Protein AF-A0A7T2GKJ0-F1 (afdb_monomer)

Structure (mmCIF, N/CA/C/O backbone):
data_AF-A0A7T2GKJ0-F1
#
_entry.id   AF-A0A7T2GKJ0-F1
#
loop_
_atom_site.group_PDB
_atom_site.id
_atom_site.type_symbol
_atom_site.label_atom_id
_atom_site.label_alt_id
_atom_site.label_comp_id
_atom_site.label_asym_id
_atom_site.label_entity_id
_atom_site.label_seq_id
_atom_site.pdbx_PDB_ins_code
_atom_site.Cartn_x
_atom_site.Cartn_y
_atom_site.Cartn_z
_atom_site.occupancy
_atom_site.B_iso_or_equiv
_atom_site.auth_seq_id
_atom_site.auth_comp_id
_atom_site.auth_asym_id
_atom_site.auth_atom_id
_atom_site.pdbx_PDB_model_num
ATOM 1 N N . MET A 1 1 ? -7.229 18.094 6.707 1.00 40.28 1 MET A N 1
ATOM 2 C CA . MET A 1 1 ? -8.120 17.522 7.742 1.00 40.28 1 MET A CA 1
ATOM 3 C C . MET A 1 1 ? -7.268 17.151 8.946 1.00 40.28 1 MET A C 1
ATOM 5 O O . MET A 1 1 ? -6.245 16.507 8.756 1.00 40.28 1 MET A O 1
ATOM 9 N N . SER A 1 2 ? -7.615 17.623 10.147 1.00 34.44 2 SER A N 1
ATOM 10 C CA . SER A 1 2 ? -6.856 17.323 11.371 1.00 34.44 2 SER A CA 1
ATOM 11 C C . SER A 1 2 ? -6.867 15.813 11.638 1.00 34.44 2 SER A C 1
ATOM 13 O O . SER A 1 2 ? -7.934 15.198 11.606 1.00 34.44 2 SER A O 1
ATOM 15 N N . LYS A 1 3 ? -5.689 15.209 11.843 1.00 48.03 3 LYS A N 1
ATOM 16 C CA . LYS A 1 3 ? -5.517 13.772 12.109 1.00 48.03 3 LYS A CA 1
ATOM 17 C C . LYS A 1 3 ? -6.051 13.440 13.507 1.00 48.03 3 LYS A C 1
ATOM 19 O O . LYS A 1 3 ? -5.287 13.344 14.461 1.00 48.03 3 LYS A O 1
ATOM 24 N N . ILE A 1 4 ? -7.365 13.284 13.645 1.00 59.50 4 ILE A N 1
ATOM 25 C CA . ILE A 1 4 ? -7.952 12.719 14.863 1.00 59.50 4 ILE A CA 1
ATOM 26 C C . ILE A 1 4 ? -7.536 11.247 14.919 1.00 59.50 4 ILE A C 1
ATOM 28 O O . ILE A 1 4 ? -7.741 10.501 13.960 1.00 59.50 4 ILE A O 1
ATOM 32 N N . ALA A 1 5 ? -6.917 10.835 16.027 1.00 66.12 5 ALA A N 1
ATOM 33 C CA . ALA A 1 5 ? -6.511 9.450 16.221 1.00 66.12 5 ALA A CA 1
ATOM 34 C C . ALA A 1 5 ? -7.739 8.518 16.134 1.00 66.12 5 ALA A C 1
ATOM 36 O O . ALA A 1 5 ? -8.769 8.805 16.750 1.00 66.12 5 ALA A O 1
ATOM 37 N N . PRO A 1 6 ? -7.664 7.404 15.387 1.00 74.56 6 PRO A N 1
ATOM 38 C CA . PRO A 1 6 ? -8.808 6.524 15.193 1.00 74.56 6 PRO A CA 1
ATOM 39 C C . PRO A 1 6 ? -9.272 5.872 16.507 1.00 74.56 6 PRO A C 1
ATOM 41 O O . PRO A 1 6 ? -8.480 5.465 17.369 1.00 74.56 6 PRO A O 1
ATOM 44 N N . HIS A 1 7 ? -10.591 5.741 16.648 1.00 84.56 7 HIS A N 1
ATOM 45 C CA . HIS A 1 7 ? -11.224 5.045 17.764 1.00 84.56 7 HIS A CA 1
ATOM 46 C C . HIS A 1 7 ? -11.221 3.540 17.464 1.00 84.56 7 HIS A C 1
ATOM 48 O O . HIS A 1 7 ? -12.039 3.048 16.690 1.00 84.56 7 HIS A O 1
ATOM 54 N N . HIS A 1 8 ? -10.275 2.801 18.042 1.00 85.56 8 HIS A N 1
ATOM 55 C CA . HIS A 1 8 ? -10.193 1.352 17.873 1.00 85.56 8 HIS A CA 1
ATOM 56 C C . HIS A 1 8 ? -10.962 0.646 18.987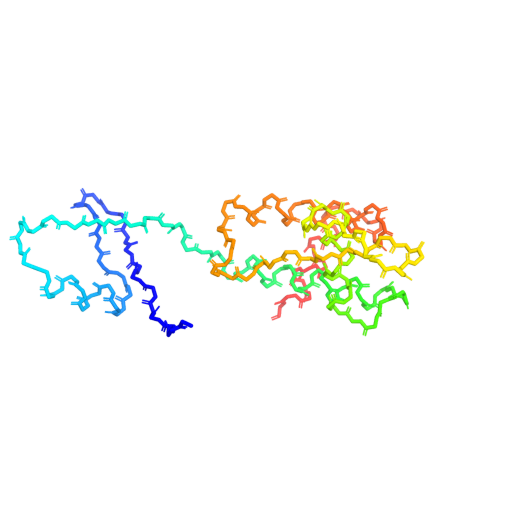 1.00 85.56 8 HIS A C 1
ATOM 58 O O . HIS A 1 8 ? -10.693 0.882 20.167 1.00 85.56 8 HIS A O 1
ATOM 64 N N . PHE A 1 9 ? -11.853 -0.266 18.603 1.00 89.44 9 PHE A N 1
ATOM 65 C CA . PHE A 1 9 ? -12.614 -1.127 19.505 1.00 89.44 9 PHE A CA 1
ATOM 66 C C . PHE A 1 9 ? -12.312 -2.603 19.227 1.00 89.44 9 PHE A C 1
ATOM 68 O O . PHE A 1 9 ? -11.908 -2.963 18.122 1.00 89.44 9 PHE A O 1
ATOM 75 N N . VAL A 1 10 ? -12.512 -3.462 20.226 1.00 88.69 10 VAL A N 1
ATOM 76 C CA . VAL A 1 10 ? -12.369 -4.922 20.102 1.00 88.69 10 VAL A CA 1
ATOM 77 C C . VAL A 1 10 ? -13.714 -5.581 20.349 1.00 88.69 10 VAL A C 1
ATOM 79 O O . VAL A 1 10 ? -14.385 -5.260 21.327 1.00 88.69 10 VAL A O 1
ATOM 82 N N . LYS A 1 11 ? -14.097 -6.512 19.471 1.00 89.69 11 LYS A N 1
ATOM 83 C CA . LYS A 1 11 ? -15.282 -7.351 19.660 1.00 89.69 11 LYS A CA 1
ATOM 84 C C . LYS A 1 11 ? -14.989 -8.405 20.728 1.00 89.69 11 LYS A C 1
ATOM 86 O O . LYS A 1 11 ? -14.057 -9.188 20.583 1.00 89.69 11 LYS A O 1
ATOM 91 N N . THR A 1 12 ? -15.800 -8.430 21.775 1.00 90.94 12 THR A N 1
ATOM 92 C CA . THR A 1 12 ? -15.796 -9.440 22.841 1.00 90.94 12 THR A CA 1
ATOM 93 C C . THR A 1 12 ? -17.188 -10.063 22.963 1.00 90.94 12 THR A C 1
ATOM 95 O O . THR A 1 12 ? -18.123 -9.621 22.292 1.00 90.94 12 THR A O 1
ATOM 98 N N . ALA A 1 13 ? -17.354 -11.059 23.837 1.00 90.62 13 ALA A N 1
ATOM 99 C CA . ALA A 1 13 ? -18.666 -11.649 24.118 1.00 90.62 13 ALA A CA 1
ATOM 100 C C . ALA A 1 13 ? -19.685 -10.628 24.667 1.00 90.62 13 ALA A C 1
ATOM 102 O O . ALA A 1 13 ? -20.879 -10.776 24.441 1.00 90.62 13 ALA A O 1
ATOM 103 N N . ALA A 1 14 ? -19.214 -9.568 25.333 1.00 89.00 14 ALA A N 1
ATOM 104 C CA . ALA A 1 14 ? -20.049 -8.503 25.887 1.00 89.00 14 ALA A CA 1
ATOM 105 C C . ALA A 1 14 ? -20.308 -7.342 24.902 1.00 89.00 14 ALA A C 1
ATOM 107 O O . ALA A 1 14 ? -20.958 -6.365 25.263 1.00 89.00 14 ALA A O 1
ATOM 108 N N . GLY A 1 15 ? -19.790 -7.419 23.669 1.00 88.75 15 GLY A N 1
ATOM 109 C CA . GLY A 1 15 ? -19.861 -6.346 22.673 1.00 88.75 15 GLY A CA 1
ATOM 110 C C . GLY A 1 15 ? -18.507 -5.684 22.401 1.00 88.75 15 GLY A C 1
ATOM 111 O O . GLY A 1 15 ? -17.449 -6.291 22.597 1.00 88.75 15 GLY A O 1
ATOM 112 N N . PHE A 1 16 ? -18.531 -4.449 21.895 1.00 89.69 16 PHE A N 1
ATOM 113 C CA . PHE A 1 16 ? -17.327 -3.693 21.540 1.00 89.69 16 PHE A CA 1
ATOM 114 C C . PHE A 1 16 ? -16.755 -2.937 22.745 1.00 89.69 16 PHE A C 1
ATOM 116 O O . PHE A 1 16 ? -17.437 -2.096 23.321 1.00 89.69 16 PHE A O 1
ATOM 123 N N . ILE A 1 17 ? -15.487 -3.187 23.084 1.00 91.94 17 ILE A N 1
ATOM 124 C CA . ILE A 1 17 ? -14.768 -2.486 24.165 1.00 91.94 17 ILE A CA 1
ATOM 125 C C . ILE A 1 17 ? -13.691 -1.541 23.603 1.00 91.94 17 ILE A C 1
ATOM 127 O O . ILE A 1 17 ? -13.066 -1.876 22.589 1.00 91.94 17 ILE A O 1
ATOM 131 N N . PRO A 1 18 ? -13.441 -0.369 24.219 1.00 91.56 18 PRO A N 1
ATOM 132 C CA . PRO A 1 18 ? -12.455 0.588 23.719 1.00 91.56 18 PRO A CA 1
ATOM 133 C C . PRO A 1 18 ? -11.014 0.083 23.901 1.00 91.56 18 PRO A C 1
ATOM 135 O O . PRO A 1 18 ? -10.601 -0.283 25.002 1.00 91.56 18 PRO A O 1
ATOM 138 N N . LYS A 1 19 ? -10.217 0.109 22.824 1.00 90.38 19 LYS A N 1
ATOM 139 C CA . LYS A 1 19 ? -8.801 -0.307 22.809 1.00 90.38 19 LYS A CA 1
ATOM 140 C C . LYS A 1 19 ? -7.830 0.872 22.733 1.00 90.38 19 LYS A C 1
ATOM 142 O O . LYS A 1 19 ? -6.835 0.868 23.454 1.00 90.38 19 LYS A O 1
ATOM 147 N N . SER A 1 20 ? -8.076 1.852 21.857 1.00 86.81 20 SER A N 1
ATOM 148 C CA . SER A 1 20 ? -7.217 3.046 21.749 1.00 86.81 20 SER A CA 1
ATOM 149 C C . SER A 1 20 ? -7.552 4.084 22.824 1.00 86.81 20 SER A C 1
ATOM 151 O O . SER A 1 20 ? -8.660 4.096 23.354 1.00 86.81 20 SER A O 1
ATOM 153 N N . ASN A 1 21 ? -6.614 4.985 23.135 1.00 86.00 21 ASN A N 1
ATOM 154 C CA . ASN A 1 21 ? -6.859 6.069 24.099 1.00 86.00 21 ASN A CA 1
ATOM 155 C C . ASN A 1 21 ? -8.035 6.959 23.670 1.00 86.00 21 ASN A C 1
ATOM 157 O O . ASN A 1 21 ? -8.925 7.208 24.475 1.00 86.00 21 ASN A O 1
ATOM 161 N N . ALA A 1 22 ? -8.111 7.313 22.382 1.00 86.19 22 ALA A N 1
ATOM 162 C CA . ALA A 1 22 ? -9.248 8.045 21.824 1.00 86.19 22 ALA A CA 1
ATOM 163 C C . ALA A 1 22 ? -10.579 7.296 22.036 1.00 86.19 22 ALA A C 1
ATOM 165 O O . ALA A 1 22 ? -11.558 7.885 22.487 1.00 86.19 22 ALA A O 1
ATOM 166 N N . ALA A 1 23 ? -10.610 5.976 21.793 1.00 89.00 23 ALA A N 1
ATOM 167 C CA . ALA A 1 23 ? -11.789 5.145 22.052 1.00 89.00 23 ALA A CA 1
ATOM 168 C C . ALA A 1 23 ? -12.188 5.135 23.533 1.00 89.00 23 ALA A C 1
ATOM 170 O O . ALA A 1 23 ? -13.377 5.193 23.837 1.00 89.00 23 ALA A O 1
ATOM 171 N N . ARG A 1 24 ? -11.214 5.085 24.452 1.00 91.81 24 ARG A N 1
ATOM 172 C CA . ARG A 1 24 ? -11.477 5.115 25.900 1.00 91.81 24 ARG A CA 1
ATOM 173 C C . ARG A 1 24 ? -12.076 6.447 26.332 1.00 91.81 24 ARG A C 1
ATOM 175 O O . ARG A 1 24 ? -13.052 6.448 27.074 1.00 91.81 24 ARG A O 1
ATOM 182 N N . GLU A 1 25 ? -11.546 7.560 25.834 1.00 90.75 25 GLU A N 1
ATOM 183 C CA . GLU A 1 25 ? -12.089 8.889 26.122 1.00 90.75 25 GLU A CA 1
ATOM 184 C C . GLU A 1 25 ? -13.503 9.071 25.568 1.00 90.75 25 GLU A C 1
ATOM 186 O O . GLU A 1 25 ? -14.386 9.542 26.283 1.00 90.75 25 GLU A O 1
ATOM 191 N N . PHE A 1 26 ? -13.737 8.673 24.314 1.00 89.56 26 PHE A N 1
ATOM 192 C CA . PHE A 1 26 ? -15.066 8.719 23.704 1.00 89.56 26 PHE A CA 1
ATOM 193 C C . PHE A 1 26 ? -16.072 7.866 24.485 1.00 89.56 26 PHE A C 1
ATOM 195 O O . PHE A 1 26 ? -17.165 8.332 24.806 1.00 89.56 26 PHE A O 1
ATOM 202 N N . HIS A 1 27 ? -15.684 6.641 24.848 1.00 90.38 27 HIS A N 1
ATOM 203 C CA . HIS A 1 27 ? -16.517 5.736 25.633 1.00 90.38 27 HIS A CA 1
ATOM 204 C C . HIS A 1 27 ? -16.848 6.320 27.013 1.00 90.38 27 HIS A C 1
ATOM 206 O O . HIS A 1 27 ? -18.001 6.286 27.422 1.00 90.38 27 HIS A O 1
ATOM 212 N N . ALA A 1 28 ? -15.871 6.910 27.711 1.00 91.00 28 ALA A N 1
ATOM 213 C CA . ALA A 1 28 ? -16.084 7.526 29.023 1.00 91.00 28 ALA A CA 1
ATOM 214 C C . ALA A 1 28 ? -17.002 8.761 28.973 1.00 91.00 28 ALA A C 1
ATOM 216 O O . ALA A 1 28 ? -17.743 9.016 29.919 1.00 91.00 28 ALA A O 1
ATOM 217 N N . LYS A 1 29 ? -16.963 9.527 27.874 1.00 92.62 29 LYS A N 1
ATOM 218 C CA . LYS A 1 29 ? -17.821 10.707 27.660 1.00 92.62 29 LYS A CA 1
ATOM 219 C C . LYS A 1 2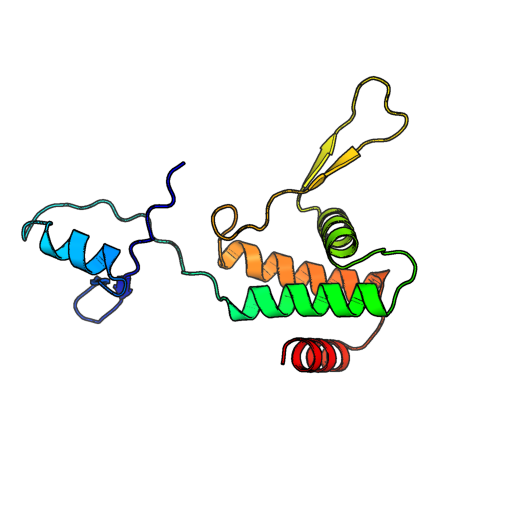9 ? -19.229 10.352 27.173 1.00 92.62 29 LYS A C 1
ATOM 221 O O . LYS A 1 29 ? -20.125 11.191 27.238 1.00 92.62 29 LYS A O 1
ATOM 226 N N . THR A 1 30 ? -19.433 9.135 26.678 1.00 89.75 30 THR A N 1
ATOM 227 C CA . THR A 1 30 ? -20.729 8.676 26.171 1.00 89.75 30 THR A CA 1
ATOM 228 C C . THR A 1 30 ? -21.580 8.155 27.324 1.00 89.75 30 THR A C 1
ATOM 230 O O . THR A 1 30 ? -21.175 7.265 28.068 1.00 89.75 30 THR A O 1
ATOM 233 N N . ARG A 1 31 ? -22.791 8.698 27.481 1.00 90.38 31 ARG A N 1
ATOM 234 C CA . ARG A 1 31 ? -23.719 8.259 28.529 1.00 90.38 31 ARG A CA 1
ATOM 235 C C . ARG A 1 31 ? -24.220 6.840 28.250 1.00 90.38 31 ARG A C 1
ATOM 237 O O . ARG A 1 31 ? -24.546 6.503 27.114 1.00 90.38 31 ARG A O 1
ATOM 244 N N . LEU A 1 32 ? -24.369 6.039 29.305 1.00 89.31 32 LEU A N 1
ATOM 245 C CA . LEU A 1 32 ? -25.010 4.726 29.218 1.00 89.31 32 LEU A CA 1
ATOM 246 C C . LEU A 1 32 ? -26.417 4.848 28.595 1.00 89.31 32 LEU A C 1
ATOM 248 O O . LEU A 1 32 ? -27.213 5.684 29.025 1.00 89.31 32 LEU A O 1
ATOM 252 N N . GLY A 1 33 ? -26.704 4.024 27.583 1.00 89.38 33 GLY A N 1
ATOM 253 C CA . GLY A 1 33 ? -27.968 4.038 26.833 1.00 89.38 33 GLY A CA 1
ATOM 254 C C . GLY A 1 33 ? -28.020 5.018 25.653 1.00 89.38 33 GLY A C 1
ATOM 255 O O . GLY A 1 33 ? -29.002 5.012 24.914 1.00 89.38 33 GLY A O 1
ATOM 256 N N . ALA A 1 34 ? -26.988 5.842 25.435 1.00 89.56 34 ALA A N 1
ATOM 257 C CA . ALA A 1 34 ? -26.913 6.693 24.250 1.00 89.56 34 ALA A CA 1
ATOM 258 C C . ALA A 1 34 ? -26.697 5.855 22.978 1.00 89.56 34 ALA A C 1
ATOM 260 O O . ALA A 1 34 ? -25.870 4.943 22.950 1.00 89.56 34 ALA A O 1
ATOM 261 N N . THR A 1 35 ? -27.423 6.187 21.909 1.00 87.12 35 THR A N 1
ATOM 262 C CA . THR A 1 35 ? -27.193 5.598 20.582 1.00 87.12 35 THR A CA 1
ATOM 263 C C . THR A 1 35 ? -25.969 6.251 19.945 1.00 87.12 35 THR A C 1
ATOM 265 O O . THR A 1 35 ? -25.868 7.476 19.921 1.00 87.12 35 THR A O 1
ATOM 268 N N . VAL A 1 36 ? -25.048 5.441 19.420 1.00 86.56 36 VAL A N 1
ATOM 269 C CA . VAL A 1 36 ? -23.844 5.905 18.718 1.00 86.56 36 VAL A CA 1
ATOM 270 C C . VAL A 1 36 ? -23.758 5.260 17.339 1.00 86.56 36 VAL A C 1
ATOM 272 O O . VAL A 1 36 ? -23.991 4.061 17.193 1.00 86.56 36 VAL A O 1
ATOM 275 N N . GLU A 1 37 ? -23.406 6.046 16.324 1.00 82.00 37 GLU A N 1
ATOM 276 C CA . GLU A 1 37 ? -23.087 5.525 14.994 1.00 82.00 37 GLU A CA 1
ATOM 277 C C . GLU A 1 37 ? -21.612 5.110 14.957 1.00 82.00 37 GLU A C 1
ATOM 279 O O . GLU A 1 37 ? -20.715 5.911 15.233 1.00 82.00 37 GLU A O 1
ATOM 284 N N . LEU A 1 38 ? -21.348 3.849 14.610 1.00 77.94 38 LEU A N 1
ATOM 285 C CA . LEU A 1 38 ? -19.995 3.319 14.470 1.00 77.94 38 LEU A CA 1
ATOM 286 C C . LEU A 1 38 ? -19.703 3.024 13.001 1.00 77.94 38 LEU A C 1
ATOM 288 O O . LEU A 1 38 ? -20.293 2.125 12.405 1.00 77.94 38 LEU A O 1
ATOM 292 N N . LYS A 1 39 ? -18.717 3.724 12.435 1.00 75.50 39 LYS A N 1
ATOM 293 C CA . LYS A 1 39 ? -18.119 3.349 11.149 1.00 75.50 39 LYS A CA 1
ATOM 294 C C . LYS A 1 39 ? -17.025 2.318 11.393 1.00 75.50 39 LYS A C 1
ATOM 296 O O . 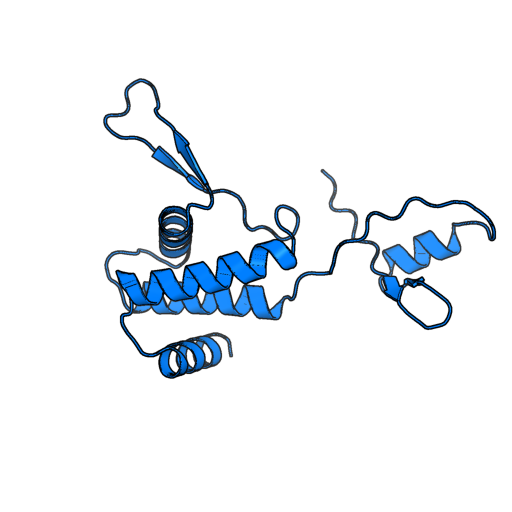LYS A 1 39 ? -15.882 2.664 11.688 1.00 75.50 39 LYS A O 1
ATOM 301 N N . ALA A 1 40 ? -17.391 1.043 11.313 1.00 69.50 40 ALA A N 1
ATOM 302 C CA . ALA A 1 40 ? -16.447 -0.051 11.477 1.00 69.50 40 ALA A CA 1
ATOM 303 C C . ALA A 1 40 ? -15.510 -0.143 10.265 1.00 69.50 40 ALA A C 1
ATOM 305 O O . ALA A 1 40 ? -15.950 -0.212 9.120 1.00 69.50 40 ALA A O 1
ATOM 306 N N . ARG A 1 41 ? -14.205 -0.181 10.530 1.00 72.06 41 ARG A N 1
ATOM 307 C CA . ARG A 1 41 ? -13.172 -0.573 9.567 1.00 72.06 41 ARG A CA 1
ATOM 308 C C . ARG A 1 41 ? -12.199 -1.498 10.279 1.00 72.06 41 ARG A C 1
ATOM 310 O O . ARG A 1 41 ? -11.880 -1.268 11.448 1.00 72.06 41 ARG A O 1
ATOM 317 N N . ARG A 1 42 ? -11.726 -2.541 9.597 1.00 70.25 42 ARG A N 1
ATOM 318 C CA . ARG A 1 42 ? -10.618 -3.350 10.113 1.00 70.25 42 ARG A CA 1
ATOM 319 C C . ARG A 1 42 ? -9.359 -2.480 10.154 1.00 70.25 42 ARG A C 1
ATOM 321 O O . ARG A 1 42 ? -9.013 -1.899 9.124 1.00 70.25 42 ARG A O 1
ATOM 328 N N . PRO A 1 43 ? -8.674 -2.369 11.307 1.00 69.50 43 PRO A N 1
ATOM 329 C CA . PRO A 1 43 ? -7.354 -1.760 11.345 1.00 69.50 43 PRO A CA 1
ATOM 330 C C . PRO A 1 43 ? -6.435 -2.506 10.375 1.00 69.50 43 PRO A C 1
ATOM 332 O O . PRO A 1 43 ? -6.381 -3.736 10.406 1.00 69.50 43 PRO A O 1
ATOM 335 N N . ARG A 1 44 ? -5.743 -1.771 9.504 1.00 68.88 44 ARG A N 1
ATOM 336 C CA . ARG A 1 44 ? -4.777 -2.359 8.573 1.00 68.88 44 ARG A CA 1
ATOM 337 C C . ARG A 1 44 ? -3.639 -3.051 9.311 1.00 68.88 44 ARG A C 1
ATOM 339 O O . ARG A 1 44 ? -3.191 -2.590 10.362 1.00 68.88 44 ARG A O 1
ATOM 346 N N . ASN A 1 45 ? -3.139 -4.132 8.728 1.00 77.81 45 ASN A N 1
ATOM 347 C CA . ASN A 1 45 ? -1.968 -4.827 9.232 1.00 77.81 45 ASN A CA 1
ATOM 348 C C . ASN A 1 45 ? -0.698 -4.055 8.830 1.00 77.81 45 ASN A C 1
ATOM 350 O O . ASN A 1 45 ? -0.283 -4.075 7.673 1.00 77.81 45 ASN A O 1
ATOM 354 N N . HIS A 1 46 ? -0.052 -3.393 9.795 1.00 73.38 46 HIS A N 1
ATOM 355 C CA . HIS A 1 46 ? 1.194 -2.653 9.561 1.00 73.38 46 HIS A CA 1
ATOM 356 C C . HIS A 1 46 ? 2.327 -3.525 9.001 1.00 73.38 46 HIS A C 1
ATOM 358 O O . HIS A 1 46 ? 3.156 -3.028 8.241 1.00 73.38 46 HIS A O 1
ATOM 364 N N . GLN A 1 47 ? 2.358 -4.818 9.336 1.00 79.81 47 GLN A N 1
ATOM 365 C CA . GLN A 1 47 ? 3.349 -5.744 8.785 1.00 79.81 47 GLN A CA 1
ATOM 366 C C . GLN A 1 47 ? 3.147 -5.939 7.280 1.00 79.81 47 GLN A C 1
ATOM 368 O O . GLN A 1 47 ? 4.122 -6.069 6.551 1.00 79.81 47 GLN A O 1
ATOM 373 N N . HIS A 1 48 ? 1.902 -5.884 6.798 1.00 80.25 48 HIS A N 1
ATOM 374 C CA . HIS A 1 48 ? 1.606 -6.076 5.382 1.00 80.25 48 HIS A CA 1
ATOM 375 C C . HIS A 1 48 ? 2.119 -4.897 4.534 1.00 80.25 48 HIS A C 1
ATOM 377 O O . HIS A 1 48 ? 2.742 -5.082 3.492 1.00 80.25 48 HIS A O 1
ATOM 383 N N . HIS A 1 49 ? 1.981 -3.671 5.041 1.00 83.25 49 HIS A N 1
ATOM 384 C CA . HIS A 1 49 ? 2.575 -2.496 4.402 1.00 83.25 49 HIS A CA 1
ATOM 385 C C . HIS A 1 49 ? 4.112 -2.551 4.392 1.00 83.25 49 HIS A C 1
ATOM 387 O O . HIS A 1 49 ? 4.731 -2.173 3.404 1.00 83.25 49 HIS A O 1
ATOM 393 N N . ARG A 1 50 ? 4.748 -3.055 5.462 1.00 89.12 50 ARG A N 1
ATOM 394 C CA . ARG A 1 50 ? 6.208 -3.267 5.478 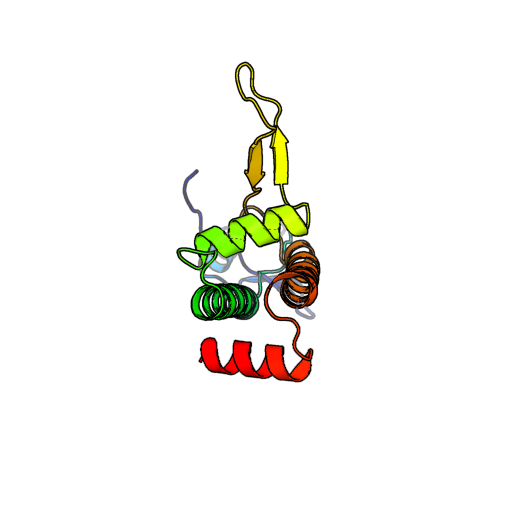1.00 89.12 50 ARG A CA 1
ATOM 395 C C . ARG A 1 50 ? 6.653 -4.251 4.396 1.00 89.12 50 ARG A C 1
ATOM 397 O O . ARG A 1 50 ? 7.627 -3.967 3.711 1.00 89.12 50 ARG A O 1
ATOM 404 N N . LYS A 1 51 ? 5.917 -5.353 4.209 1.00 91.62 51 LYS A N 1
ATOM 405 C CA . LYS A 1 51 ? 6.192 -6.326 3.141 1.00 91.62 51 LYS A CA 1
ATOM 406 C C . LYS A 1 51 ? 6.125 -5.697 1.752 1.00 91.62 51 LYS A C 1
ATOM 408 O O . LYS A 1 51 ? 7.014 -5.940 0.947 1.00 91.62 51 LYS A O 1
ATOM 413 N N . LEU A 1 52 ? 5.126 -4.846 1.488 1.00 93.25 52 LEU A N 1
ATOM 414 C CA . LEU A 1 52 ? 5.052 -4.118 0.218 1.00 93.25 52 LEU A CA 1
ATOM 415 C C . LEU A 1 52 ? 6.315 -3.282 -0.010 1.00 93.25 52 LEU A C 1
ATOM 417 O O . LEU A 1 52 ? 6.925 -3.397 -1.059 1.00 93.25 52 LEU A O 1
ATOM 421 N N . PHE A 1 53 ? 6.744 -2.481 0.966 1.00 92.94 53 PHE A N 1
ATOM 422 C CA . PHE A 1 53 ? 7.931 -1.635 0.795 1.00 92.94 53 PHE A CA 1
ATOM 423 C C . PHE A 1 53 ? 9.231 -2.434 0.657 1.00 92.94 53 PHE A C 1
ATOM 425 O O . PHE A 1 53 ? 10.111 -2.021 -0.094 1.00 92.94 53 PHE A O 1
ATOM 432 N N . ALA A 1 54 ? 9.329 -3.592 1.310 1.00 95.44 54 ALA A N 1
ATOM 433 C CA . ALA A 1 54 ? 10.439 -4.513 1.104 1.00 95.44 54 ALA A CA 1
ATOM 434 C C . ALA A 1 54 ? 10.459 -5.081 -0.326 1.00 95.44 54 ALA A C 1
ATOM 436 O O . ALA A 1 54 ? 11.504 -5.079 -0.969 1.00 95.44 54 ALA A O 1
ATOM 437 N N . LEU A 1 55 ? 9.298 -5.476 -0.863 1.00 95.94 55 LEU A N 1
ATOM 438 C CA . LEU A 1 55 ? 9.157 -5.883 -2.265 1.00 95.94 55 LEU A CA 1
ATOM 439 C C . LEU A 1 55 ? 9.583 -4.763 -3.230 1.00 95.94 55 LEU A C 1
ATOM 441 O O . LEU A 1 55 ? 10.289 -5.031 -4.198 1.00 95.94 55 LEU A O 1
ATOM 445 N N . LEU A 1 56 ? 9.188 -3.512 -2.966 1.00 96.38 56 LEU A N 1
ATOM 446 C CA . LEU A 1 56 ? 9.585 -2.367 -3.794 1.00 96.38 56 LEU A CA 1
ATOM 447 C C . LEU A 1 56 ? 11.105 -2.156 -3.798 1.00 96.38 56 LEU A C 1
ATOM 449 O O . LEU A 1 56 ? 11.683 -1.938 -4.860 1.00 96.38 56 LEU A O 1
ATOM 453 N N . GLY A 1 57 ? 11.737 -2.226 -2.622 1.00 95.62 57 GLY A N 1
ATOM 454 C CA . GLY A 1 57 ? 13.191 -2.120 -2.474 1.00 95.62 57 GLY A CA 1
ATOM 455 C C . GLY A 1 57 ? 13.923 -3.222 -3.225 1.00 95.62 57 GLY A C 1
ATOM 456 O O . GLY A 1 57 ? 14.787 -2.930 -4.042 1.00 95.62 57 GLY A O 1
ATOM 457 N N . LEU A 1 58 ? 13.488 -4.471 -3.050 1.00 95.81 58 LEU A N 1
ATOM 458 C CA . LEU A 1 58 ? 14.062 -5.618 -3.748 1.00 95.81 58 LEU A CA 1
ATOM 459 C C . LEU A 1 58 ? 14.024 -5.446 -5.274 1.00 95.81 58 LEU A C 1
ATOM 461 O O . LEU A 1 58 ? 15.007 -5.734 -5.950 1.00 95.81 58 LEU A O 1
ATOM 465 N N . VAL A 1 59 ? 12.905 -4.971 -5.827 1.00 96.19 59 VAL A N 1
ATOM 466 C CA . VAL A 1 59 ? 12.790 -4.729 -7.274 1.00 96.19 59 VAL A CA 1
ATOM 467 C C . VAL A 1 59 ? 13.705 -3.597 -7.724 1.00 96.19 59 VAL A C 1
ATOM 469 O O . VAL A 1 59 ? 14.355 -3.744 -8.753 1.00 96.19 59 VAL A O 1
ATOM 472 N N . ALA A 1 60 ? 13.769 -2.494 -6.976 1.00 96.25 60 ALA A N 1
ATOM 473 C CA . ALA A 1 60 ? 14.635 -1.367 -7.314 1.00 96.25 60 ALA A CA 1
ATOM 474 C C . ALA A 1 60 ? 16.121 -1.768 -7.304 1.00 96.25 60 ALA A C 1
ATOM 476 O O . ALA A 1 60 ? 16.847 -1.436 -8.235 1.00 96.25 60 ALA A O 1
ATOM 477 N N . ASP A 1 61 ? 16.551 -2.553 -6.314 1.00 94.62 61 ASP A N 1
ATOM 478 C CA . ASP A 1 61 ? 17.944 -3.001 -6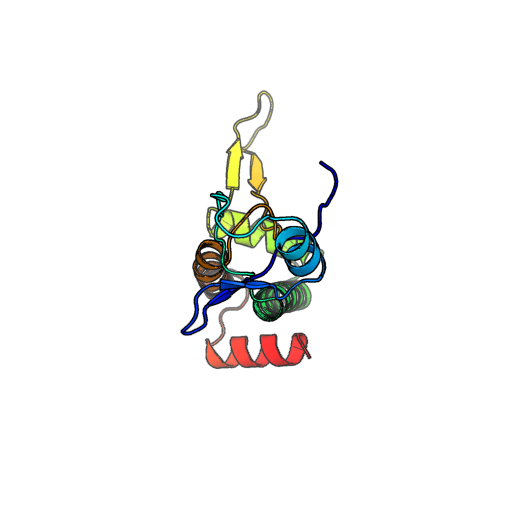.184 1.00 94.62 61 ASP A CA 1
ATOM 479 C C . ASP A 1 61 ? 18.368 -3.984 -7.290 1.00 94.62 61 ASP A C 1
ATOM 481 O O . ASP A 1 61 ? 19.554 -4.114 -7.589 1.00 94.62 61 ASP A O 1
ATOM 485 N N . ASN A 1 62 ? 17.409 -4.680 -7.906 1.00 93.06 62 ASN A N 1
ATOM 486 C CA . ASN A 1 62 ? 17.660 -5.708 -8.920 1.00 93.06 62 ASN A CA 1
ATOM 487 C C . ASN A 1 62 ? 17.264 -5.274 -10.340 1.00 93.06 62 ASN A C 1
ATOM 489 O O . ASN A 1 62 ? 17.291 -6.094 -11.261 1.00 93.06 62 ASN A O 1
ATOM 493 N N . ASN A 1 63 ? 16.868 -4.015 -10.543 1.00 91.19 63 ASN A N 1
ATOM 494 C CA . ASN A 1 63 ? 16.410 -3.543 -11.843 1.00 91.19 63 ASN A CA 1
ATOM 495 C C . ASN A 1 63 ? 16.842 -2.098 -12.129 1.00 91.19 63 ASN A C 1
ATOM 497 O O . ASN A 1 63 ? 16.311 -1.147 -11.559 1.00 91.19 63 ASN A O 1
ATOM 501 N N . GLU A 1 64 ? 17.739 -1.939 -13.107 1.00 90.69 64 GLU A N 1
ATOM 502 C CA . GLU A 1 64 ? 18.287 -0.643 -13.537 1.00 90.69 64 GLU A CA 1
ATOM 503 C C . GLU A 1 64 ? 17.240 0.322 -14.127 1.00 90.69 64 GLU A C 1
ATOM 505 O O . GLU A 1 64 ? 17.520 1.508 -14.295 1.00 90.69 64 GLU A O 1
ATOM 510 N N . GLN A 1 65 ? 16.028 -0.151 -14.445 1.00 92.31 65 GLN A N 1
ATOM 511 C CA . GLN A 1 65 ? 14.931 0.696 -14.922 1.00 92.31 65 GLN A CA 1
ATOM 512 C C . GLN A 1 65 ? 14.481 1.718 -13.866 1.00 92.31 65 GLN A C 1
ATOM 514 O O . GLN A 1 65 ? 13.953 2.773 -14.226 1.00 92.31 65 GLN A O 1
ATOM 519 N N . PHE A 1 66 ? 14.627 1.401 -12.579 1.00 95.44 66 PHE A N 1
ATOM 520 C CA . PHE A 1 66 ? 14.036 2.175 -11.493 1.00 95.44 66 PHE A CA 1
ATOM 521 C C . PHE A 1 66 ? 15.101 2.934 -10.709 1.00 95.44 66 PHE A C 1
ATOM 523 O O . PHE A 1 66 ? 16.112 2.369 -10.310 1.00 95.44 66 PHE A O 1
ATOM 530 N N . SER A 1 67 ? 14.849 4.217 -10.432 1.00 92.94 67 SER A N 1
ATOM 531 C CA . SER A 1 67 ? 15.755 5.025 -9.602 1.00 92.94 67 SER A CA 1
ATOM 532 C C . SER A 1 67 ? 15.542 4.777 -8.105 1.00 92.94 67 SER A C 1
ATOM 534 O O . SER A 1 67 ? 16.348 5.204 -7.280 1.00 92.94 67 SER A O 1
ATOM 536 N N . GLY A 1 68 ? 14.443 4.110 -7.742 1.00 95.31 68 GLY A N 1
ATOM 537 C CA . GLY A 1 68 ? 14.146 3.714 -6.374 1.00 95.31 68 GLY A CA 1
ATOM 538 C C . GLY A 1 68 ? 12.751 3.098 -6.193 1.00 95.31 68 GLY A C 1
ATOM 539 O O . GLY A 1 68 ? 11.987 2.969 -7.154 1.00 95.31 68 GLY A O 1
ATOM 540 N N . PRO A 1 69 ? 12.383 2.758 -4.943 1.00 95.06 69 PRO A N 1
ATOM 541 C CA . PRO A 1 69 ? 11.122 2.087 -4.605 1.00 95.06 69 PRO A CA 1
ATOM 542 C C . PRO A 1 69 ? 9.855 2.839 -5.038 1.00 95.06 69 PRO A C 1
ATOM 544 O O . PRO A 1 69 ? 8.833 2.220 -5.330 1.00 95.06 69 PRO A O 1
ATOM 547 N N . GLU A 1 70 ? 9.907 4.172 -5.088 1.00 94.81 70 GLU A N 1
ATOM 548 C CA . GLU A 1 70 ? 8.766 5.002 -5.494 1.00 94.81 70 GLU A CA 1
ATOM 549 C C . GLU A 1 70 ? 8.427 4.824 -6.983 1.00 94.81 70 GLU A C 1
ATOM 551 O O . GLU A 1 70 ? 7.251 4.734 -7.340 1.00 94.81 70 GLU A O 1
ATOM 556 N N . ASP A 1 71 ? 9.437 4.679 -7.849 1.00 95.38 71 ASP A N 1
ATOM 557 C CA . ASP A 1 71 ? 9.225 4.408 -9.276 1.00 95.38 71 ASP A CA 1
ATOM 558 C C . ASP A 1 71 ? 8.606 3.021 -9.473 1.00 95.38 71 ASP A C 1
ATOM 560 O O . ASP A 1 71 ? 7.658 2.854 -10.248 1.00 95.38 71 ASP A O 1
ATOM 564 N N . VAL A 1 72 ? 9.093 2.033 -8.712 1.00 96.81 72 VAL A N 1
ATOM 565 C CA . VAL A 1 72 ? 8.528 0.677 -8.689 1.00 96.81 72 VAL A CA 1
ATOM 566 C C . VAL A 1 72 ? 7.068 0.724 -8.249 1.00 96.81 72 VAL A C 1
ATOM 568 O O . VAL A 1 72 ? 6.218 0.071 -8.852 1.00 96.81 72 VAL A O 1
ATOM 571 N N . LEU A 1 73 ? 6.739 1.522 -7.231 1.00 96.25 73 LEU A N 1
ATOM 572 C CA . LEU A 1 73 ? 5.368 1.652 -6.751 1.00 96.25 73 LEU A CA 1
ATOM 573 C C . LEU A 1 73 ? 4.445 2.221 -7.833 1.00 96.25 73 LEU A C 1
ATOM 575 O O . LEU A 1 73 ? 3.327 1.729 -8.003 1.00 96.25 73 LEU A O 1
ATOM 579 N N . VAL A 1 74 ? 4.894 3.231 -8.581 1.00 95.69 74 VAL A N 1
ATOM 580 C CA . VAL A 1 74 ? 4.137 3.770 -9.722 1.00 95.69 74 VAL A CA 1
ATOM 581 C C . VAL A 1 74 ? 3.955 2.703 -10.803 1.00 95.69 74 VAL A C 1
ATOM 583 O O . VAL A 1 74 ? 2.838 2.525 -11.293 1.00 95.69 74 VAL A O 1
ATOM 586 N N . ALA A 1 75 ? 5.010 1.955 -11.134 1.00 95.69 75 ALA A N 1
ATOM 587 C CA . ALA A 1 75 ? 4.961 0.894 -12.136 1.00 95.69 75 ALA A CA 1
ATOM 588 C C . ALA A 1 75 ? 4.013 -0.248 -11.737 1.00 95.69 75 ALA A C 1
ATOM 590 O O . ALA A 1 75 ? 3.207 -0.692 -12.556 1.00 95.69 75 ALA A O 1
ATOM 591 N N . ILE A 1 76 ? 4.039 -0.673 -10.471 1.00 96.19 76 ILE A N 1
ATOM 592 C CA . ILE A 1 76 ? 3.109 -1.666 -9.925 1.00 96.19 76 ILE A CA 1
ATOM 593 C C . ILE A 1 76 ? 1.677 -1.156 -10.014 1.00 96.19 76 ILE A C 1
ATOM 595 O O . ILE A 1 76 ? 0.822 -1.866 -10.531 1.00 96.19 76 ILE A O 1
ATOM 599 N N . LYS A 1 77 ? 1.401 0.076 -9.568 1.00 96.12 77 LYS A N 1
ATOM 600 C CA . LYS A 1 77 ? 0.051 0.652 -9.655 1.00 96.12 77 LYS A CA 1
ATOM 601 C C . LYS A 1 77 ? -0.449 0.717 -11.095 1.00 96.12 77 LYS A C 1
ATOM 603 O O . LYS A 1 77 ? -1.619 0.442 -11.338 1.00 96.12 77 LYS A O 1
ATOM 608 N N . ALA A 1 78 ? 0.421 1.040 -12.049 1.00 95.19 78 ALA A N 1
ATOM 609 C CA . ALA A 1 78 ? 0.069 1.018 -13.464 1.00 95.19 78 ALA A CA 1
ATOM 610 C C . ALA A 1 78 ? -0.235 -0.409 -13.952 1.00 95.19 78 ALA A C 1
ATOM 612 O O . ALA A 1 78 ? -1.242 -0.624 -14.623 1.00 95.19 78 ALA A O 1
ATOM 613 N N . ALA A 1 79 ? 0.591 -1.389 -13.574 1.00 94.38 79 ALA A N 1
ATOM 614 C CA . ALA A 1 79 ? 0.431 -2.788 -13.966 1.00 94.38 79 ALA A CA 1
ATOM 615 C C . ALA A 1 79 ? -0.807 -3.461 -13.348 1.00 94.38 79 ALA A C 1
ATOM 617 O O . ALA A 1 79 ? -1.393 -4.342 -13.974 1.00 94.38 79 ALA A O 1
ATOM 618 N N . THR A 1 80 ? -1.219 -3.046 -12.147 1.00 94.25 80 THR A N 1
ATOM 619 C CA . THR A 1 80 ? -2.414 -3.559 -11.455 1.00 94.25 80 THR A CA 1
ATOM 620 C C . THR A 1 80 ? -3.668 -2.722 -11.713 1.00 94.25 80 THR A C 1
ATOM 622 O O . THR A 1 80 ? -4.741 -3.047 -11.214 1.00 94.25 80 THR A O 1
ATOM 625 N N . GLY A 1 81 ? -3.563 -1.642 -12.496 1.00 93.31 81 GLY A N 1
ATOM 626 C CA . GLY A 1 81 ? -4.686 -0.743 -12.765 1.00 93.31 81 GLY A CA 1
ATOM 627 C C . GLY A 1 81 ? -5.141 0.065 -11.544 1.00 93.31 81 GLY A C 1
ATOM 628 O O . GLY A 1 81 ? -6.261 0.566 -11.527 1.00 93.31 81 GLY A O 1
ATOM 629 N N . HIS A 1 82 ? -4.290 0.219 -10.526 1.00 94.38 82 HIS A N 1
ATOM 630 C CA . HIS A 1 82 ? -4.570 1.018 -9.334 1.00 94.38 82 HIS A CA 1
ATOM 631 C C . HIS A 1 82 ? -4.325 2.517 -9.582 1.00 94.38 82 HIS A C 1
ATOM 633 O O . HIS A 1 82 ? -3.393 3.147 -9.067 1.00 94.38 82 HIS A O 1
ATOM 639 N N . GLY A 1 83 ? -5.158 3.086 -10.443 1.00 93.75 83 GLY A N 1
ATOM 640 C CA . GLY A 1 83 ? -5.102 4.477 -10.856 1.00 93.75 83 GLY A CA 1
ATOM 641 C C . GLY A 1 83 ? -5.922 4.701 -12.113 1.00 93.75 83 GLY A C 1
ATOM 642 O O . GLY A 1 83 ? -6.709 3.854 -12.531 1.00 93.75 83 GLY A O 1
ATOM 643 N N . ARG A 1 84 ? -5.720 5.852 -12.748 1.00 94.75 84 ARG A N 1
ATOM 644 C CA . ARG A 1 84 ? -6.439 6.207 -13.973 1.00 94.75 84 ARG A CA 1
ATOM 645 C C . ARG A 1 84 ? -5.515 6.802 -15.018 1.00 94.75 84 ARG A C 1
ATOM 647 O O . ARG A 1 84 ? -4.627 7.587 -14.694 1.00 94.75 84 ARG A O 1
ATOM 654 N N . TRP A 1 85 ? -5.770 6.470 -16.276 1.00 93.75 85 TRP A N 1
ATOM 655 C CA . TRP A 1 85 ? -5.124 7.109 -17.415 1.00 93.75 85 TRP A CA 1
ATOM 656 C C . TRP A 1 85 ? -5.872 8.388 -17.776 1.00 93.75 85 TRP A C 1
ATOM 658 O O . TRP A 1 85 ? -7.099 8.406 -17.870 1.00 93.75 85 TRP A O 1
ATOM 668 N N . LEU A 1 86 ? -5.125 9.477 -17.929 1.00 94.06 86 LEU A N 1
ATOM 669 C CA . LEU A 1 86 ? -5.647 10.786 -18.282 1.00 94.06 86 LEU A CA 1
ATOM 670 C C . LEU A 1 86 ? -5.086 11.202 -19.636 1.00 94.06 86 LEU A C 1
ATOM 672 O O . LEU A 1 86 ? -3.869 11.273 -19.828 1.00 94.06 86 LEU A O 1
ATOM 676 N N . LYS A 1 87 ? -5.983 11.535 -20.563 1.00 94.69 87 LYS A N 1
ATOM 677 C CA . LYS A 1 87 ? -5.621 12.201 -21.810 1.00 94.69 87 LYS A CA 1
ATOM 678 C C . LYS A 1 87 ? -5.591 13.705 -21.562 1.00 94.69 87 LYS A C 1
ATOM 680 O O . LYS A 1 87 ? -6.637 14.334 -21.425 1.00 94.69 87 LYS A O 1
ATOM 685 N N . LEU A 1 88 ? -4.388 14.259 -21.458 1.00 93.44 88 LEU A N 1
ATOM 686 C CA . LEU A 1 88 ? -4.184 15.691 -21.260 1.00 93.44 88 LEU A CA 1
ATOM 687 C C . LEU A 1 88 ? -4.082 16.400 -22.610 1.00 93.44 88 LEU A C 1
ATOM 689 O O . LEU A 1 88 ? -3.492 15.878 -23.558 1.00 93.44 88 LEU A O 1
ATOM 693 N N . GLU A 1 89 ? -4.644 17.601 -22.692 1.00 94.12 89 GLU A N 1
ATOM 694 C CA . GLU A 1 89 ? -4.494 18.454 -23.866 1.00 94.12 89 GLU A CA 1
ATOM 695 C C . GLU A 1 89 ? -3.011 18.808 -24.068 1.00 94.12 89 GLU A C 1
ATOM 697 O O . GLU A 1 89 ? -2.321 19.203 -23.131 1.00 94.12 89 GLU A O 1
ATOM 702 N N . GLY A 1 90 ? -2.500 18.598 -25.284 1.00 91.50 90 GLY A N 1
ATOM 703 C CA . GLY A 1 90 ? -1.091 18.826 -25.625 1.00 91.50 90 GLY A CA 1
ATOM 704 C C . GLY A 1 90 ? -0.121 17.693 -25.260 1.00 91.50 90 GLY A C 1
ATOM 705 O O . GLY A 1 90 ? 1.031 17.737 -25.687 1.00 91.50 90 GLY A O 1
ATOM 706 N N . ALA A 1 91 ? -0.552 16.655 -24.535 1.00 91.62 91 ALA A N 1
ATOM 707 C CA . ALA A 1 91 ? 0.290 15.488 -24.279 1.00 91.62 91 ALA A CA 1
ATOM 708 C C . ALA A 1 91 ? 0.289 14.524 -25.477 1.00 91.62 91 ALA A C 1
ATOM 710 O O . ALA A 1 91 ? -0.755 14.204 -26.045 1.00 91.62 91 ALA A O 1
ATOM 711 N N . THR A 1 92 ? 1.468 14.014 -25.844 1.00 92.81 92 THR A N 1
ATOM 712 C CA . THR A 1 92 ? 1.619 13.027 -26.930 1.00 92.81 92 THR A CA 1
ATOM 713 C C . THR A 1 92 ? 1.170 11.624 -26.526 1.00 92.81 92 THR A C 1
ATOM 715 O O . THR A 1 92 ? 0.893 10.793 -27.390 1.00 92.81 92 THR A O 1
ATOM 718 N N . ARG A 1 93 ? 1.098 11.344 -25.221 1.00 92.06 93 ARG A N 1
ATOM 719 C CA . ARG A 1 93 ? 0.671 10.065 -24.644 1.00 92.06 93 ARG A CA 1
ATOM 720 C C . ARG A 1 93 ? -0.212 10.315 -23.429 1.00 92.06 93 ARG A C 1
ATOM 722 O O . ARG A 1 93 ? -0.122 11.363 -22.793 1.00 92.06 93 ARG A O 1
ATOM 729 N N . GLU A 1 94 ? -1.053 9.339 -23.113 1.00 93.75 94 GLU A N 1
ATOM 730 C CA . GLU A 1 94 ? -1.822 9.353 -21.871 1.00 93.75 94 GLU A CA 1
ATOM 731 C C . GLU A 1 94 ? -0.883 9.298 -20.663 1.00 93.75 94 GLU A C 1
ATOM 733 O O . GLU A 1 94 ? 0.160 8.640 -20.694 1.00 93.75 94 GLU A O 1
ATOM 738 N N . VAL A 1 95 ? -1.264 10.001 -19.599 1.00 93.19 95 VAL A N 1
ATOM 739 C CA . VAL A 1 95 ? -0.511 10.059 -18.345 1.00 93.19 95 VAL A CA 1
ATOM 740 C C . VAL A 1 95 ? -1.225 9.207 -17.308 1.00 93.19 95 VAL A C 1
ATOM 742 O O . VAL A 1 95 ? -2.422 9.382 -17.075 1.00 93.19 95 VAL A O 1
ATOM 745 N N . PHE A 1 96 ? -0.497 8.297 -16.666 1.00 94.88 96 PHE A N 1
ATOM 746 C CA . PHE A 1 96 ? -1.034 7.518 -15.558 1.00 94.88 96 PHE A CA 1
ATOM 747 C C . PHE A 1 96 ? -1.013 8.343 -14.271 1.00 94.88 96 PHE A C 1
ATOM 749 O O . PHE A 1 96 ? 0.039 8.809 -13.838 1.00 94.88 96 PHE A O 1
ATOM 756 N N . MET A 1 97 ? -2.180 8.507 -13.653 1.00 94.25 97 MET A N 1
ATOM 757 C CA . MET A 1 97 ? -2.339 9.143 -12.353 1.00 94.25 97 MET A CA 1
ATOM 758 C C . MET A 1 97 ? -2.596 8.055 -11.298 1.00 94.25 97 MET A C 1
ATOM 760 O O . MET A 1 97 ? -3.709 7.517 -11.255 1.00 94.25 97 MET A O 1
ATOM 764 N N . PRO A 1 98 ? -1.596 7.703 -10.468 1.00 94.12 98 PRO A N 1
ATOM 765 C CA . PRO A 1 98 ? -1.732 6.638 -9.482 1.00 94.12 98 PRO A CA 1
ATOM 766 C C . PRO A 1 98 ? -2.704 7.027 -8.367 1.00 94.12 98 PRO A C 1
ATOM 768 O O . PRO A 1 98 ? -2.679 8.153 -7.864 1.00 94.12 98 PRO A O 1
ATOM 771 N N . GLU A 1 99 ? -3.516 6.070 -7.922 1.00 92.75 99 GLU A N 1
ATOM 772 C CA . GLU A 1 99 ? -4.331 6.251 -6.723 1.00 92.75 99 GLU A CA 1
ATOM 773 C C . GLU A 1 99 ? -3.507 6.057 -5.442 1.00 92.75 99 GLU A C 1
ATOM 775 O O . GLU A 1 99 ? -2.416 5.466 -5.427 1.00 92.75 99 GLU A O 1
ATOM 780 N N . SER A 1 100 ? -3.987 6.653 -4.349 1.00 88.19 100 SER A N 1
ATOM 781 C CA . SER A 1 100 ? -3.299 6.595 -3.063 1.00 88.19 100 SER A CA 1
ATOM 782 C C . SER A 1 100 ? -3.567 5.263 -2.376 1.00 88.19 100 SER A C 1
ATOM 784 O O . SER A 1 100 ? -4.713 4.892 -2.148 1.00 88.19 100 SER A O 1
ATOM 786 N N . ILE A 1 101 ? -2.495 4.602 -1.944 1.00 86.06 101 ILE A N 1
ATOM 787 C CA . ILE A 1 101 ? -2.560 3.404 -1.097 1.00 86.06 101 ILE A CA 1
ATOM 788 C C . ILE A 1 101 ? -2.390 3.743 0.390 1.00 86.06 101 ILE A C 1
ATOM 790 O O . ILE A 1 101 ? -2.172 2.848 1.209 1.00 86.06 101 ILE A O 1
ATOM 794 N N . ALA A 1 102 ? -2.464 5.028 0.756 1.00 81.94 102 ALA A N 1
ATOM 795 C CA . ALA A 1 102 ? -2.323 5.476 2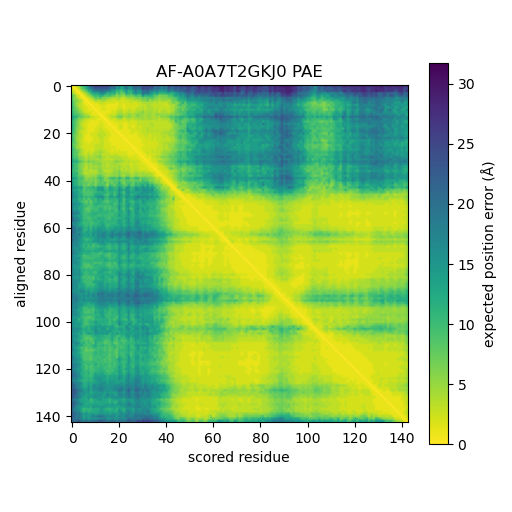.137 1.00 81.94 102 ALA A CA 1
ATOM 796 C C . ALA A 1 102 ? -3.363 4.814 3.062 1.00 81.94 102 ALA A C 1
ATOM 798 O O . ALA A 1 102 ? -4.450 4.422 2.636 1.00 81.94 102 ALA A O 1
ATOM 799 N N . PHE A 1 103 ? -3.019 4.680 4.347 1.00 72.25 103 PHE A N 1
ATOM 800 C CA . PHE A 1 103 ? -3.839 3.993 5.359 1.00 72.25 103 PHE A CA 1
ATOM 801 C C . PHE A 1 103 ? -5.265 4.536 5.506 1.00 72.25 103 PHE A C 1
ATOM 803 O O . PHE A 1 103 ? -6.159 3.806 5.923 1.00 72.25 103 PHE A O 1
ATOM 810 N N . ASP A 1 104 ? -5.463 5.815 5.217 1.00 73.38 104 ASP A N 1
ATOM 811 C CA . ASP A 1 104 ? -6.747 6.506 5.246 1.00 73.38 104 ASP A CA 1
ATOM 812 C C . ASP A 1 104 ? -7.521 6.415 3.922 1.00 73.38 104 ASP A C 1
ATOM 814 O O . ASP A 1 104 ? -8.749 6.535 3.941 1.00 73.38 104 ASP A O 1
ATOM 818 N N . ALA A 1 105 ? -6.824 6.179 2.808 1.00 79.31 105 ALA A N 1
ATOM 819 C CA . ALA A 1 105 ? -7.384 6.129 1.459 1.00 79.31 105 ALA A CA 1
ATOM 820 C C . ALA A 1 105 ? -7.903 4.740 1.057 1.00 79.31 105 ALA A C 1
ATOM 822 O O . ALA A 1 105 ? -8.850 4.655 0.284 1.00 79.31 105 ALA A O 1
ATOM 823 N N . MET A 1 106 ? -7.319 3.664 1.589 1.00 83.06 106 MET A N 1
ATOM 824 C CA . MET A 1 106 ? -7.672 2.291 1.222 1.00 83.06 106 MET A CA 1
ATOM 825 C C . MET A 1 106 ? -7.768 1.422 2.492 1.00 83.06 106 MET A C 1
ATOM 827 O O . MET A 1 106 ? -7.048 1.626 3.469 1.00 83.06 106 MET A O 1
ATOM 831 N N . SER A 1 107 ? -8.695 0.468 2.531 1.00 83.19 107 SER A N 1
ATOM 832 C CA . SER A 1 107 ? -8.909 -0.447 3.664 1.00 83.19 107 SER A CA 1
ATOM 833 C C . SER A 1 107 ? -7.935 -1.635 3.645 1.00 83.19 107 SER A C 1
ATOM 835 O O . SER A 1 107 ? -7.096 -1.743 2.749 1.00 83.19 107 SER A O 1
ATOM 837 N N . GLN A 1 108 ? -7.969 -2.508 4.663 1.00 83.38 108 GLN A N 1
ATOM 838 C CA . GLN A 1 108 ? -7.194 -3.763 4.639 1.00 83.38 108 GLN A CA 1
ATOM 839 C C . GLN A 1 108 ? -7.733 -4.732 3.587 1.00 83.38 108 GLN A C 1
ATOM 841 O O . GLN A 1 108 ? -6.944 -5.336 2.873 1.00 83.38 108 GLN A O 1
ATOM 846 N N . ASP A 1 109 ? -9.057 -4.856 3.492 1.00 84.81 109 ASP A N 1
ATOM 847 C CA . ASP A 1 109 ? -9.703 -5.812 2.591 1.00 84.81 109 ASP A CA 1
ATOM 848 C C . ASP A 1 109 ? -9.478 -5.430 1.111 1.00 84.81 109 ASP A C 1
ATOM 850 O O . ASP A 1 109 ? -9.474 -6.298 0.249 1.00 84.81 109 ASP A O 1
ATOM 854 N N . GLU A 1 110 ? -9.222 -4.149 0.817 1.00 86.81 110 GLU A N 1
ATOM 855 C CA . GLU A 1 110 ? -8.778 -3.672 -0.505 1.00 86.81 110 GLU A CA 1
ATOM 856 C C . GLU A 1 110 ? -7.260 -3.801 -0.715 1.00 86.81 110 GLU A C 1
ATOM 858 O O . GLU A 1 110 ? -6.799 -3.973 -1.840 1.00 86.81 110 GLU A O 1
ATOM 863 N N . PHE A 1 111 ? -6.469 -3.709 0.358 1.00 88.81 111 PHE A N 1
ATOM 864 C CA . PHE A 1 111 ? -5.010 -3.794 0.269 1.00 88.81 111 PHE A CA 1
ATOM 865 C C . PHE A 1 111 ? -4.523 -5.214 0.002 1.00 88.81 111 PHE A C 1
ATOM 867 O O . PHE A 1 111 ? -3.577 -5.392 -0.755 1.00 88.81 111 PHE A O 1
ATOM 874 N N . GLU A 1 112 ? -5.156 -6.210 0.621 1.00 89.88 112 GLU A N 1
ATOM 875 C CA . GLU A 1 112 ? -4.807 -7.622 0.452 1.00 89.88 112 GLU A CA 1
ATOM 876 C C . GLU A 1 112 ? -4.784 -8.047 -1.031 1.00 89.88 112 GLU A C 1
ATOM 878 O O . GLU A 1 112 ? -3.718 -8.438 -1.511 1.00 89.88 112 GLU A O 1
ATOM 883 N N . PRO A 1 113 ? -5.870 -7.868 -1.815 1.00 91.50 113 PRO A N 1
ATOM 884 C CA . PRO A 1 113 ? -5.855 -8.221 -3.232 1.00 91.50 113 PRO A CA 1
ATOM 885 C C . PRO A 1 113 ? -4.907 -7.334 -4.047 1.00 91.50 113 PRO A C 1
ATOM 887 O O . PRO A 1 113 ? -4.320 -7.804 -5.018 1.00 91.50 113 PRO A O 1
ATOM 890 N N . PHE A 1 114 ? -4.723 -6.062 -3.670 1.00 93.31 114 PHE A N 1
ATOM 891 C CA . PHE A 1 114 ? -3.735 -5.199 -4.321 1.00 93.31 114 PHE A CA 1
ATOM 892 C C . PHE A 1 114 ? -2.312 -5.745 -4.147 1.00 93.31 114 PHE A C 1
ATOM 894 O O . PHE A 1 114 ? -1.550 -5.781 -5.111 1.00 93.31 114 PHE A O 1
ATOM 901 N N . TYR A 1 115 ? -1.953 -6.189 -2.942 1.00 93.56 115 TYR A N 1
ATOM 902 C CA . TYR A 1 115 ? -0.641 -6.763 -2.665 1.00 93.56 115 TYR A CA 1
ATOM 903 C C . TYR A 1 115 ? -0.419 -8.068 -3.435 1.00 93.56 115 TYR A C 1
ATOM 905 O O . TYR A 1 115 ? 0.626 -8.230 -4.060 1.00 93.56 115 TYR A O 1
ATOM 913 N N . GLU A 1 116 ? -1.402 -8.969 -3.467 1.00 93.56 116 GLU A N 1
ATOM 914 C CA . GLU A 1 116 ? -1.314 -10.208 -4.254 1.00 93.56 116 GLU A CA 1
ATOM 915 C C . GLU A 1 116 ? -1.093 -9.918 -5.748 1.00 93.56 116 GLU A C 1
ATOM 917 O O . GLU A 1 116 ? -0.232 -10.522 -6.394 1.00 93.56 116 GLU A O 1
ATOM 922 N N . GLN A 1 117 ? -1.818 -8.937 -6.295 1.00 95.12 117 GLN A N 1
ATOM 923 C CA . GLN A 1 117 ? -1.631 -8.488 -7.675 1.00 95.12 117 GLN A CA 1
ATOM 924 C C . GLN A 1 117 ? -0.260 -7.839 -7.892 1.00 95.12 117 GLN A C 1
ATOM 926 O O . GLN A 1 117 ? 0.348 -8.046 -8.942 1.00 95.12 117 GLN A O 1
ATOM 931 N N . ALA A 1 118 ? 0.249 -7.089 -6.913 1.00 95.19 118 ALA A N 1
ATOM 932 C CA . ALA A 1 118 ? 1.583 -6.504 -6.961 1.00 95.19 118 ALA A CA 1
ATOM 933 C C . ALA A 1 118 ? 2.668 -7.589 -7.015 1.00 95.19 118 ALA A C 1
ATOM 935 O O . ALA A 1 118 ? 3.538 -7.529 -7.881 1.00 95.19 118 ALA A O 1
ATOM 936 N N . VAL A 1 119 ? 2.579 -8.617 -6.165 1.00 95.50 119 VAL A N 1
ATOM 937 C CA . VAL A 1 119 ? 3.487 -9.777 -6.183 1.00 95.50 119 VAL A CA 1
ATOM 938 C C . VAL A 1 119 ? 3.436 -10.478 -7.543 1.00 95.50 119 VAL A C 1
ATOM 940 O O . VAL A 1 119 ? 4.476 -10.730 -8.152 1.00 95.50 119 VAL A O 1
ATOM 943 N N . ALA A 1 120 ? 2.236 -10.737 -8.068 1.00 95.12 120 ALA A N 1
ATOM 944 C CA . ALA A 1 120 ? 2.070 -11.365 -9.377 1.00 95.12 120 ALA A CA 1
ATOM 945 C C . ALA A 1 120 ? 2.656 -10.514 -10.520 1.00 95.12 120 ALA A C 1
ATOM 947 O O . ALA A 1 120 ? 3.306 -11.051 -11.420 1.00 95.12 120 ALA A O 1
ATOM 948 N N . ALA A 1 121 ? 2.464 -9.192 -10.483 1.00 95.25 121 ALA A N 1
ATOM 949 C CA . ALA A 1 121 ? 3.026 -8.266 -11.461 1.00 95.25 121 ALA A CA 1
ATOM 950 C C . ALA A 1 121 ? 4.558 -8.237 -11.393 1.00 95.25 121 ALA A C 1
ATOM 952 O O . ALA A 1 121 ? 5.208 -8.331 -12.434 1.00 95.25 121 ALA A O 1
ATOM 953 N N . VAL A 1 122 ? 5.133 -8.188 -10.187 1.00 95.56 122 VAL A N 1
ATOM 954 C CA . VAL A 1 122 ? 6.587 -8.245 -9.991 1.00 95.56 122 VAL A CA 1
ATOM 955 C C . VAL A 1 122 ? 7.173 -9.510 -10.580 1.00 95.56 122 VAL A C 1
ATOM 957 O O . VAL A 1 122 ? 8.104 -9.430 -11.381 1.00 95.56 122 VAL A O 1
ATOM 960 N N . ARG A 1 123 ? 6.571 -10.659 -10.276 1.00 95.38 123 ARG A N 1
ATOM 961 C CA . ARG A 1 123 ? 7.024 -11.940 -10.817 1.00 95.38 123 ARG A CA 1
ATOM 962 C C . ARG A 1 123 ? 6.929 -12.014 -12.331 1.00 95.38 123 ARG A C 1
ATOM 964 O O . ARG A 1 123 ? 7.759 -12.631 -12.986 1.00 95.38 123 ARG A O 1
ATOM 971 N N . ARG A 1 124 ? 5.909 -11.392 -12.909 1.00 94.62 124 ARG A N 1
ATOM 972 C CA . ARG A 1 124 ? 5.706 -11.423 -14.353 1.00 94.62 124 ARG A CA 1
ATOM 973 C C . ARG A 1 124 ? 6.669 -10.511 -15.110 1.00 94.62 124 ARG A C 1
ATOM 975 O O . ARG A 1 124 ? 7.082 -10.876 -16.207 1.00 94.62 124 ARG A O 1
ATOM 982 N N . TRP A 1 125 ? 6.959 -9.328 -14.575 1.00 93.69 125 TRP A N 1
ATOM 983 C CA . TRP A 1 125 ? 7.557 -8.246 -15.361 1.00 93.69 125 TRP A CA 1
ATOM 984 C C . TRP A 1 125 ? 8.963 -7.840 -14.929 1.00 93.69 125 TRP A C 1
ATOM 986 O O . TRP A 1 125 ? 9.708 -7.352 -15.775 1.00 93.69 125 TRP A O 1
ATOM 996 N N . TRP A 1 126 ? 9.335 -8.029 -13.660 1.00 94.69 126 TRP A N 1
ATOM 997 C CA . TRP A 1 126 ? 10.585 -7.472 -13.128 1.00 94.69 126 TRP A CA 1
ATOM 998 C C . TRP A 1 126 ? 11.494 -8.506 -12.467 1.00 94.69 126 TRP A C 1
ATOM 1000 O O . TRP A 1 126 ? 12.699 -8.428 -12.665 1.00 94.69 126 TRP A O 1
ATOM 1010 N N . LEU A 1 127 ? 10.945 -9.481 -11.737 1.00 92.94 127 LEU A N 1
ATOM 1011 C CA . LEU A 1 127 ? 11.710 -10.522 -11.040 1.00 92.94 127 LEU A CA 1
ATOM 1012 C C . LEU A 1 127 ? 11.060 -11.899 -11.245 1.00 92.94 127 LEU A C 1
ATOM 1014 O O . LEU A 1 127 ? 10.281 -12.328 -10.395 1.00 92.94 127 LEU A O 1
ATOM 1018 N N . PRO A 1 128 ? 11.339 -12.607 -12.356 1.00 91.62 128 PRO A N 1
ATOM 1019 C CA . PRO A 1 128 ? 10.703 -13.883 -12.690 1.00 91.62 128 PRO A CA 1
ATOM 1020 C C . PRO A 1 128 ? 11.238 -15.057 -11.858 1.00 91.62 128 PRO A C 1
ATOM 1022 O O . PRO A 1 128 ? 11.851 -15.984 -12.381 1.00 91.62 128 PRO A O 1
ATOM 1025 N N . VAL A 1 129 ? 10.972 -15.017 -10.553 1.00 92.75 129 VAL A N 1
ATOM 1026 C CA . VAL A 1 129 ? 11.373 -16.015 -9.552 1.00 92.75 129 VAL A CA 1
ATOM 1027 C C . VAL A 1 129 ? 10.177 -16.829 -9.036 1.00 92.75 129 VAL A C 1
ATOM 1029 O O . VAL A 1 129 ? 9.005 -16.533 -9.328 1.00 92.75 129 VAL A O 1
ATOM 1032 N N . GLY A 1 130 ? 10.453 -17.890 -8.273 1.00 92.00 130 GLY A N 1
ATOM 1033 C CA . GLY A 1 130 ? 9.425 -18.660 -7.563 1.00 92.00 130 GLY A CA 1
ATOM 1034 C C . GLY A 1 130 ? 8.691 -17.823 -6.505 1.00 92.00 130 GLY A C 1
ATOM 1035 O O . GLY A 1 130 ? 9.206 -16.806 -6.052 1.00 92.00 130 GLY A O 1
ATOM 1036 N N . ASN A 1 131 ? 7.476 -18.230 -6.112 1.00 89.81 131 ASN A N 1
ATOM 1037 C CA . ASN A 1 131 ? 6.757 -17.553 -5.020 1.00 89.81 131 ASN A CA 1
ATOM 1038 C C . ASN A 1 131 ? 7.533 -17.663 -3.703 1.00 89.81 131 ASN A C 1
ATOM 1040 O O . ASN A 1 131 ? 7.763 -16.646 -3.061 1.00 89.81 131 ASN A O 1
ATOM 1044 N N . ASP A 1 132 ? 7.972 -18.872 -3.351 1.00 91.94 132 ASP A N 1
ATOM 1045 C CA . ASP A 1 132 ? 8.661 -19.138 -2.084 1.00 91.94 132 ASP A CA 1
ATOM 1046 C C . ASP A 1 132 ? 9.973 -18.346 -1.987 1.00 91.94 132 ASP A C 1
ATOM 1048 O O . ASP A 1 132 ? 10.223 -17.669 -0.996 1.00 91.94 132 ASP A O 1
ATOM 1052 N N . GLU A 1 133 ? 10.756 -18.333 -3.070 1.00 92.94 133 GLU A N 1
ATOM 1053 C CA . GLU A 1 133 ? 11.997 -17.556 -3.177 1.00 92.94 133 GLU A CA 1
ATOM 1054 C C . GLU A 1 133 ? 11.751 -16.048 -3.005 1.00 92.94 133 GLU A C 1
ATOM 1056 O O . GLU A 1 133 ? 12.475 -15.368 -2.276 1.00 92.94 133 GLU A O 1
ATOM 1061 N N . LEU A 1 134 ? 10.698 -15.515 -3.636 1.00 92.56 134 LEU A N 1
ATOM 1062 C CA . LEU A 1 134 ? 10.347 -14.105 -3.496 1.00 92.56 134 LEU A CA 1
ATOM 1063 C C . LEU A 1 134 ? 9.874 -13.777 -2.077 1.00 92.56 134 LEU A C 1
ATOM 1065 O O . LEU A 1 134 ? 10.234 -12.734 -1.534 1.00 92.56 134 LEU A O 1
ATOM 1069 N N . GLU A 1 135 ? 9.069 -14.643 -1.466 1.00 91.88 135 GLU A N 1
ATOM 1070 C CA . GLU A 1 135 ? 8.601 -14.455 -0.094 1.00 91.88 135 GLU A CA 1
ATOM 1071 C C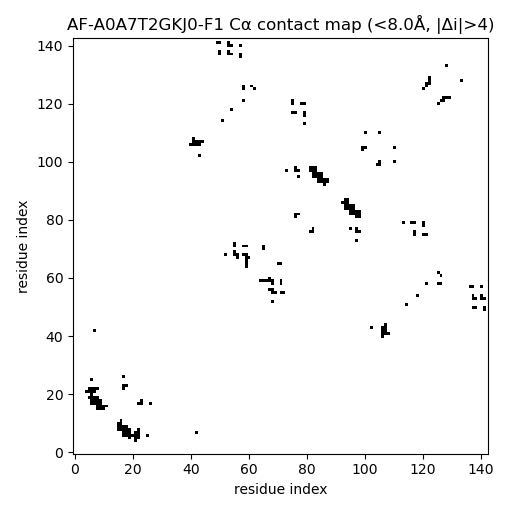 . GLU A 1 135 ? 9.753 -14.481 0.912 1.00 91.88 135 GLU A C 1
ATOM 1073 O O . GLU A 1 135 ? 9.799 -13.635 1.810 1.00 91.88 135 GLU A O 1
ATOM 1078 N N . GLU A 1 136 ? 10.704 -15.400 0.753 1.00 92.31 136 GLU A N 1
ATOM 1079 C CA . GLU A 1 136 ? 11.929 -15.445 1.551 1.00 92.31 136 GLU A CA 1
ATOM 1080 C C . GLU A 1 136 ? 12.736 -14.151 1.406 1.00 92.31 136 GLU A C 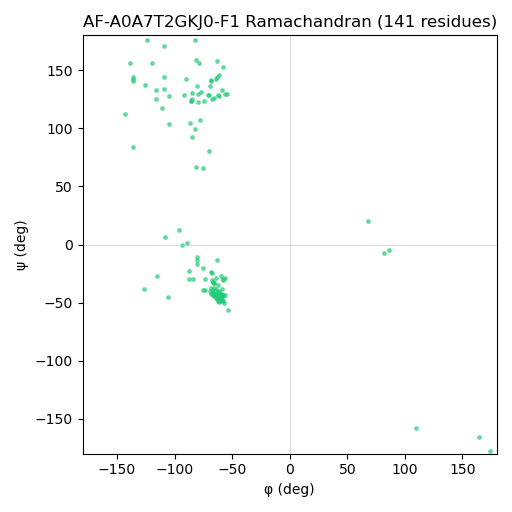1
ATOM 1082 O O . GLU A 1 136 ? 13.093 -13.537 2.416 1.00 92.31 136 GLU A O 1
ATOM 1087 N N . ALA A 1 137 ? 12.941 -13.676 0.173 1.00 91.56 137 ALA A N 1
ATOM 1088 C CA . ALA A 1 137 ? 13.655 -12.431 -0.095 1.00 91.56 137 ALA A CA 1
ATOM 1089 C C . ALA A 1 137 ? 12.953 -11.206 0.520 1.00 91.56 137 ALA A C 1
ATOM 1091 O O . ALA A 1 137 ? 13.602 -10.379 1.162 1.00 91.56 137 ALA A O 1
ATOM 1092 N N . ILE A 1 1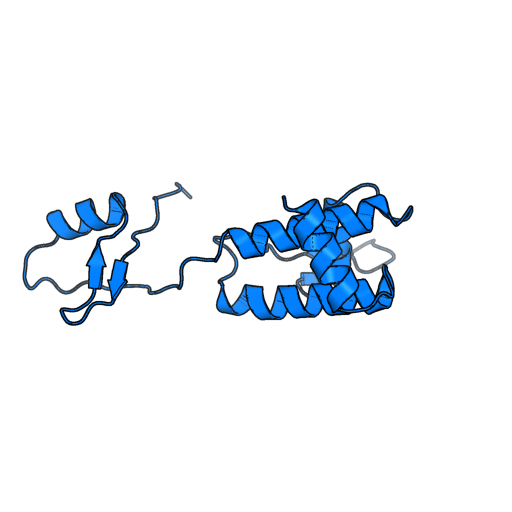38 ? 11.622 -11.106 0.399 1.00 91.81 138 ILE A N 1
ATOM 1093 C CA . ILE A 1 138 ? 10.828 -10.031 1.018 1.00 91.81 138 ILE A CA 1
ATOM 1094 C C . ILE A 1 138 ? 10.985 -10.056 2.540 1.00 91.81 138 ILE A C 1
ATOM 1096 O O . ILE A 1 138 ? 11.161 -9.007 3.161 1.00 91.81 138 ILE A O 1
ATOM 1100 N N . ASN A 1 139 ? 10.908 -11.236 3.159 1.00 89.44 139 ASN A N 1
ATOM 1101 C CA . ASN A 1 139 ? 11.017 -11.362 4.610 1.00 89.44 139 ASN A CA 1
ATOM 1102 C C . ASN A 1 139 ? 12.431 -11.023 5.107 1.00 89.44 139 ASN A C 1
ATOM 1104 O O . ASN A 1 139 ? 12.554 -10.363 6.136 1.00 89.44 139 ASN A O 1
ATOM 1108 N N . ALA A 1 140 ? 13.474 -11.423 4.372 1.00 87.81 140 ALA A N 1
ATOM 1109 C CA . ALA A 1 140 ? 14.859 -11.070 4.676 1.00 87.81 140 ALA A CA 1
ATOM 1110 C C . ALA A 1 140 ? 15.109 -9.559 4.552 1.00 87.81 140 ALA A C 1
ATOM 1112 O O . ALA A 1 140 ? 15.775 -8.977 5.401 1.00 87.81 140 ALA A O 1
ATOM 1113 N N . PHE A 1 141 ? 14.530 -8.915 3.536 1.00 85.38 141 PHE A N 1
ATOM 1114 C CA . PHE A 1 141 ? 14.654 -7.472 3.318 1.00 85.38 141 PHE A CA 1
ATOM 1115 C C . PHE A 1 141 ? 13.834 -6.646 4.325 1.00 85.38 141 PHE A C 1
ATOM 1117 O O . PHE A 1 141 ? 14.182 -5.515 4.652 1.00 85.38 141 PHE A O 1
ATOM 1124 N N . ALA A 1 142 ? 12.723 -7.196 4.824 1.00 78.62 142 ALA A N 1
ATOM 1125 C CA . ALA A 1 142 ? 11.858 -6.531 5.794 1.00 78.62 142 ALA A CA 1
ATOM 1126 C C . ALA A 1 142 ? 12.360 -6.609 7.248 1.00 78.62 142 ALA A C 1
ATOM 1128 O O . ALA A 1 142 ? 11.749 -5.948 8.099 1.00 78.62 142 ALA A O 1
ATOM 1129 N N . ALA A 1 143 ? 13.372 -7.437 7.533 1.00 65.19 143 ALA A N 1
ATOM 1130 C CA . ALA A 1 143 ? 13.931 -7.678 8.867 1.00 65.19 143 ALA A CA 1
ATOM 1131 C C . ALA A 1 143 ? 14.680 -6.451 9.406 1.00 65.19 143 ALA A C 1
ATOM 1133 O O . ALA A 1 143 ? 14.354 -6.054 10.552 1.00 65.19 143 ALA A O 1
#

InterPro domains:
  IPR009797 Protein of unknown function DUF1367 [PF07105] (5-58)

Foldseek 3Di:
DPCDDDFDWDQDPVGTDTDDPSVVVVVVPDDPPDDDDDDDAPQADPVLVLLLQLLLQVLQVQDPVDPGSVRLVQVLQVQLVQFDWADDVPDPGTDTDHDDPDSVRDGNVRVVVSSVSSLVSCCVPGNVDDPVVSSVSSVVSSD

Nearest PDB structures (foldseek):
  1pc6-assembly1_A  TM=5.071E-01  e=1.158E-02  Lambdavirus lambda
  7o9k-assembly1_C  TM=3.793E-01  e=1.765E+00  Homo sapiens
  4lrv-assembly3_H  TM=2.360E-01  e=1.568E+00  Escherichia coli B7A

pLDDT: mean 88.12, std 10.19, range [34.44, 96.81]

Secondary structure (DSSP, 8-state):
---PPP--EEEETTEEEE-SHHHHHHHHHSPTT--------PPP-HHHHHHHHHHHHHHHHT-TT-SSHHHHHHHHHHHTT-EEEE--TT-SS-EEEEPP--TTTS-HHHHHHHHHHHHHHHHHHT----HHHHHHHHHHHT-

Solvent-accessible surface area (backbone atoms only — not comparable to full-atom values): 8705 Å² total; per-residue (Å²): 130,85,86,70,72,72,66,38,64,44,85,51,98,93,43,76,44,62,68,30,71,52,19,42,54,53,55,73,71,50,60,91,90,63,88,77,91,78,88,85,71,72,81,61,61,68,68,58,56,45,42,52,54,19,46,25,43,57,49,27,78,71,31,91,89,33,95,34,39,69,53,42,50,52,50,42,26,60,75,65,59,43,47,46,79,40,83,51,90,91,52,94,59,70,42,78,47,70,57,70,80,46,83,90,69,41,54,40,84,60,43,52,60,50,51,55,45,40,54,52,47,39,31,72,76,73,51,82,61,55,70,67,62,49,52,52,51,23,54,64,63,55,108

Mean predicted aligned error: 8.22 Å

Organism: NCBI:txid2771430

Sequence (143 aa):
MSKIAPHHFVKTAAGFIPKSNAAREFHAKTRLGATVELKARRPRNHQHHRKLFALLGLVADNNEQFSGPEDVLVAIKAATGHGRWLKLEGATREVFMPESIAFDAMSQDEFEPFYEQAVAAVRRWWLPVGNDELEEAINAFAA

Radius of gyration: 20.08 Å; Cα contacts (8 Å, |Δi|>4): 134; chains: 1; bounding box: 46×38×56 Å